Protein AF-A0A6J4XYK6-F1 (afdb_monomer)

Structure (mmCIF, N/CA/C/O backbone):
data_AF-A0A6J4XYK6-F1
#
_entry.id   AF-A0A6J4XYK6-F1
#
loop_
_atom_site.group_PDB
_atom_site.id
_atom_site.type_symbol
_atom_site.label_atom_id
_atom_site.label_alt_id
_atom_site.label_comp_id
_atom_site.label_asym_id
_atom_site.label_entity_id
_atom_site.label_seq_id
_atom_site.pdbx_PDB_ins_code
_atom_site.Cartn_x
_atom_site.Cartn_y
_atom_site.Cartn_z
_atom_site.occupancy
_atom_site.B_iso_or_equiv
_atom_site.auth_seq_id
_atom_site.auth_comp_id
_atom_site.auth_asym_id
_atom_site.auth_atom_id
_atom_site.pdbx_PDB_model_num
ATOM 1 N N . MET A 1 1 ? -32.251 5.238 8.902 1.00 31.91 1 MET A N 1
ATOM 2 C CA . MET A 1 1 ? -31.585 6.274 9.724 1.00 31.91 1 MET A CA 1
ATOM 3 C C . MET A 1 1 ? -30.096 6.240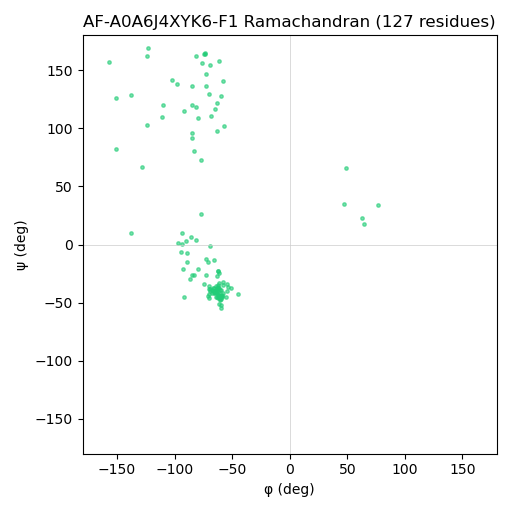 9.421 1.00 31.91 1 MET A C 1
ATOM 5 O O . MET A 1 1 ? -29.372 5.448 10.009 1.00 31.91 1 MET A O 1
ATOM 9 N N . CYS A 1 2 ? -29.653 7.035 8.449 1.00 35.03 2 CYS A N 1
ATOM 10 C CA . CYS A 1 2 ? -28.234 7.168 8.121 1.00 35.03 2 CYS A CA 1
ATOM 11 C C . CYS A 1 2 ? -27.628 8.214 9.061 1.00 35.03 2 CYS A C 1
ATOM 13 O O . CYS A 1 2 ? -28.113 9.342 9.120 1.00 35.03 2 CYS A O 1
ATOM 15 N N . ARG A 1 3 ? -26.624 7.823 9.853 1.00 36.19 3 ARG A N 1
ATOM 16 C CA . ARG A 1 3 ? -25.910 8.749 10.741 1.00 36.19 3 ARG A CA 1
ATOM 17 C C . ARG A 1 3 ? -25.002 9.655 9.902 1.00 36.19 3 ARG A C 1
ATOM 19 O O . ARG A 1 3 ? -24.306 9.131 9.035 1.00 36.19 3 ARG A O 1
ATOM 26 N N . PRO A 1 4 ? -24.944 10.968 10.171 1.00 37.19 4 PRO A N 1
ATOM 27 C CA . PRO A 1 4 ? -23.971 11.835 9.525 1.00 37.19 4 PRO A CA 1
ATOM 28 C C . PRO A 1 4 ? -22.574 11.490 10.056 1.00 37.19 4 PRO A C 1
ATOM 30 O O . PRO A 1 4 ? -22.361 11.380 11.266 1.00 37.19 4 PRO A O 1
ATOM 33 N N . HIS A 1 5 ? -21.620 11.263 9.155 1.00 37.44 5 HIS A N 1
ATOM 34 C CA . HIS A 1 5 ? -20.215 11.136 9.523 1.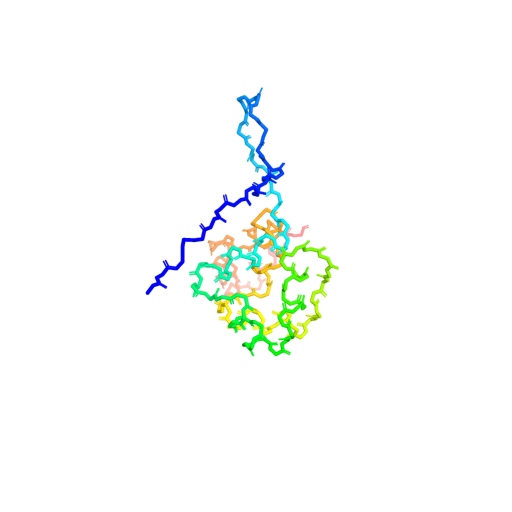00 37.44 5 HIS A CA 1
ATOM 35 C C . HIS A 1 5 ? -19.633 12.532 9.721 1.00 37.44 5 HIS A C 1
ATOM 37 O O . HIS A 1 5 ? -19.470 13.302 8.779 1.00 37.44 5 HIS A O 1
ATOM 43 N N . ASN A 1 6 ? -19.376 12.846 10.989 1.00 35.22 6 ASN A N 1
ATOM 44 C CA . ASN A 1 6 ? -18.716 14.063 11.423 1.00 35.22 6 ASN A CA 1
ATOM 45 C C . ASN A 1 6 ? -17.251 14.001 10.969 1.00 35.22 6 ASN A C 1
ATOM 47 O O . ASN A 1 6 ? -16.480 13.166 11.445 1.00 35.22 6 ASN A O 1
ATOM 51 N N . ASN A 1 7 ? -16.903 14.854 10.011 1.00 42.31 7 ASN A N 1
ATOM 52 C CA . ASN A 1 7 ? -15.565 14.992 9.457 1.00 42.31 7 ASN A CA 1
ATOM 53 C C . ASN A 1 7 ? -14.754 15.913 10.381 1.00 42.31 7 ASN A C 1
ATOM 55 O O . ASN A 1 7 ? -14.689 17.119 10.165 1.00 42.31 7 ASN A O 1
ATOM 59 N N . ALA A 1 8 ? -14.240 15.354 11.478 1.00 37.34 8 ALA A N 1
ATOM 60 C CA . ALA A 1 8 ? -13.424 16.083 12.441 1.00 37.34 8 ALA A CA 1
ATOM 61 C C . ALA A 1 8 ? -11.934 15.959 12.084 1.00 37.34 8 ALA A C 1
ATOM 63 O O . ALA A 1 8 ? -11.361 14.872 12.144 1.00 37.34 8 ALA A O 1
ATOM 64 N N . ASP A 1 9 ? -11.346 17.103 11.738 1.00 36.72 9 ASP A N 1
ATOM 65 C CA . ASP A 1 9 ? -9.956 17.489 11.995 1.00 36.72 9 ASP A CA 1
ATOM 66 C C . ASP A 1 9 ? -8.858 16.479 11.640 1.00 36.72 9 ASP A C 1
ATOM 68 O O . ASP A 1 9 ? -8.070 16.044 12.483 1.00 36.72 9 ASP A O 1
ATOM 72 N N . PHE A 1 10 ? -8.705 16.204 10.346 1.00 42.69 10 PHE A N 1
ATOM 73 C CA . PHE A 1 10 ? -7.413 15.779 9.814 1.00 42.69 10 PHE A CA 1
ATOM 74 C C . PHE A 1 10 ? -6.590 17.029 9.495 1.00 42.69 10 PHE A C 1
ATOM 76 O O . PHE A 1 10 ? -6.680 17.588 8.403 1.00 42.69 10 PHE A O 1
ATOM 83 N N . LYS A 1 11 ? -5.789 17.496 10.462 1.00 41.28 11 LYS A N 1
ATOM 84 C CA . LYS A 1 11 ? -4.704 18.444 10.176 1.00 41.28 11 LYS A CA 1
ATOM 85 C C . LYS A 1 11 ? -3.714 17.748 9.246 1.00 41.28 11 LYS A C 1
ATOM 87 O O . LYS A 1 11 ? -2.892 16.955 9.693 1.00 41.28 11 LYS A O 1
ATOM 92 N N . ASN A 1 12 ? -3.860 18.019 7.956 1.00 44.06 12 ASN A N 1
ATOM 93 C CA . ASN A 1 12 ? -2.981 17.541 6.905 1.00 44.06 12 ASN A CA 1
ATOM 94 C C . ASN A 1 12 ? -1.585 18.172 7.110 1.00 44.06 12 ASN A C 1
ATOM 96 O O . ASN A 1 12 ? -1.483 19.401 7.057 1.00 44.06 12 ASN A O 1
ATOM 100 N N . PRO A 1 13 ? -0.521 17.394 7.376 1.00 45.84 13 PRO A N 1
ATOM 101 C CA . PRO A 1 13 ? 0.809 17.936 7.666 1.00 45.84 13 PRO A CA 1
ATOM 102 C C . PRO A 1 13 ? 1.446 18.669 6.470 1.00 45.84 13 PRO A C 1
ATOM 104 O O . PRO A 1 13 ? 2.397 19.419 6.666 1.00 45.84 13 PRO A O 1
ATOM 107 N N . CYS A 1 14 ? 0.898 18.512 5.258 1.00 45.16 14 CYS A N 1
ATOM 108 C CA . CYS A 1 14 ? 1.372 19.180 4.041 1.00 45.16 14 CYS A CA 1
ATOM 109 C C . CYS A 1 14 ? 0.644 20.509 3.713 1.00 45.16 14 CYS A C 1
ATOM 111 O O . CYS A 1 14 ? 0.828 21.025 2.613 1.00 45.16 14 CYS A O 1
ATOM 113 N N . TYR A 1 15 ? -0.197 21.077 4.593 1.00 40.09 15 TYR A N 1
ATOM 114 C CA . TYR A 1 15 ? -0.916 22.331 4.297 1.00 40.09 15 TYR A CA 1
ATOM 115 C C . TYR A 1 15 ? -0.652 23.409 5.353 1.00 40.09 15 TYR A C 1
ATOM 117 O O . TYR A 1 15 ? -1.229 23.389 6.440 1.00 40.09 15 TYR A O 1
ATOM 125 N N . ASN A 1 16 ? 0.211 24.373 5.021 1.00 48.19 16 ASN A N 1
ATOM 126 C CA . ASN A 1 16 ? 0.449 25.561 5.837 1.00 48.19 16 ASN A CA 1
ATOM 127 C C . ASN A 1 16 ? -0.121 26.794 5.115 1.00 48.19 16 ASN A C 1
ATOM 129 O O . ASN A 1 16 ? 0.278 27.106 3.995 1.00 48.19 16 ASN A O 1
ATOM 133 N N . ALA A 1 17 ? -1.074 27.483 5.746 1.00 44.41 17 ALA A N 1
ATOM 134 C CA . ALA A 1 17 ? -1.933 28.506 5.137 1.00 44.41 17 ALA A CA 1
ATOM 135 C C . ALA A 1 17 ? -1.261 29.882 4.909 1.00 44.41 17 ALA A C 1
ATOM 137 O O . ALA A 1 17 ? -1.952 30.898 4.880 1.00 44.41 17 ALA A O 1
ATOM 138 N N . SER A 1 18 ? 0.066 29.936 4.747 1.00 42.28 18 SER A N 1
ATOM 139 C CA . SER A 1 18 ? 0.805 31.206 4.838 1.00 42.28 18 SER A CA 1
ATOM 140 C C . SER A 1 18 ? 1.904 31.430 3.798 1.00 42.28 18 SER A C 1
ATOM 142 O O . SER A 1 18 ? 2.647 32.390 3.958 1.00 42.28 18 SER A O 1
ATOM 144 N N . ASN A 1 19 ? 2.050 30.618 2.744 1.00 44.31 19 ASN A N 1
ATOM 145 C CA . ASN A 1 19 ? 3.021 30.943 1.689 1.00 44.31 19 ASN A CA 1
ATOM 146 C C . ASN A 1 19 ? 2.629 30.410 0.305 1.00 44.31 19 ASN A C 1
ATOM 148 O O . ASN A 1 19 ? 2.390 29.221 0.121 1.00 44.31 19 ASN A O 1
ATOM 152 N N . GLN A 1 20 ? 2.598 31.315 -0.675 1.00 48.06 20 GLN A N 1
ATOM 153 C CA . GLN A 1 20 ? 2.341 31.044 -2.090 1.00 48.06 20 GLN A CA 1
ATOM 154 C C . GLN A 1 20 ? 3.592 30.452 -2.766 1.00 48.06 20 GLN A C 1
ATOM 156 O O . GLN A 1 20 ? 4.270 31.129 -3.537 1.00 48.06 20 GLN A O 1
ATOM 161 N N . HIS A 1 21 ? 3.922 29.196 -2.470 1.00 44.50 21 HIS A N 1
ATOM 162 C CA . HIS A 1 21 ? 4.847 28.387 -3.272 1.00 44.50 21 HIS A CA 1
ATOM 163 C C . HIS A 1 21 ? 4.285 26.968 -3.402 1.00 44.50 21 HIS A C 1
ATOM 165 O O . HIS A 1 21 ? 3.882 26.362 -2.410 1.00 44.50 21 HIS A O 1
ATOM 171 N N . GLN A 1 22 ? 4.203 26.478 -4.641 1.00 48.50 22 GLN A N 1
ATOM 172 C CA . GLN A 1 22 ? 3.680 25.155 -4.993 1.00 48.50 22 GLN A CA 1
ATOM 173 C C . GLN A 1 22 ? 4.517 24.063 -4.298 1.00 48.50 22 GLN A C 1
ATOM 175 O O . GLN A 1 22 ? 5.743 24.098 -4.417 1.00 48.50 22 GLN A O 1
ATOM 180 N N . PRO A 1 23 ? 3.920 23.107 -3.560 1.00 44.03 23 PRO A N 1
ATOM 181 C CA . PRO A 1 23 ? 4.684 22.033 -2.946 1.00 44.03 23 PRO A CA 1
ATOM 182 C C . PRO A 1 23 ? 4.870 20.913 -3.975 1.00 44.03 23 PRO A C 1
ATOM 184 O O . PRO A 1 23 ? 3.993 20.070 -4.138 1.00 44.03 23 PRO A O 1
ATOM 187 N N . GLU A 1 24 ? 6.002 20.905 -4.675 1.00 50.03 24 GLU A N 1
ATOM 188 C CA . GLU A 1 24 ? 6.324 19.859 -5.661 1.00 50.03 24 GLU A CA 1
ATOM 189 C C . GLU A 1 24 ? 6.890 18.563 -5.044 1.00 50.03 24 GLU A C 1
ATOM 191 O O . GLU A 1 24 ? 7.178 17.624 -5.773 1.00 50.03 24 GLU A O 1
ATOM 196 N N . ASP A 1 25 ? 6.982 18.434 -3.716 1.00 54.31 25 ASP A N 1
ATOM 197 C CA . ASP A 1 25 ? 7.498 17.217 -3.068 1.00 54.31 25 ASP A CA 1
ATOM 198 C C . ASP A 1 25 ? 6.881 16.994 -1.670 1.00 54.31 25 ASP A C 1
ATOM 200 O O . ASP A 1 25 ? 7.491 17.326 -0.654 1.00 54.31 25 ASP A O 1
ATOM 204 N N . CYS A 1 26 ? 5.674 16.415 -1.573 1.00 55.22 26 CYS A N 1
ATOM 205 C CA . CYS A 1 26 ? 5.214 15.807 -0.309 1.00 55.22 26 CYS A CA 1
ATOM 206 C C . CYS A 1 26 ? 5.150 14.283 -0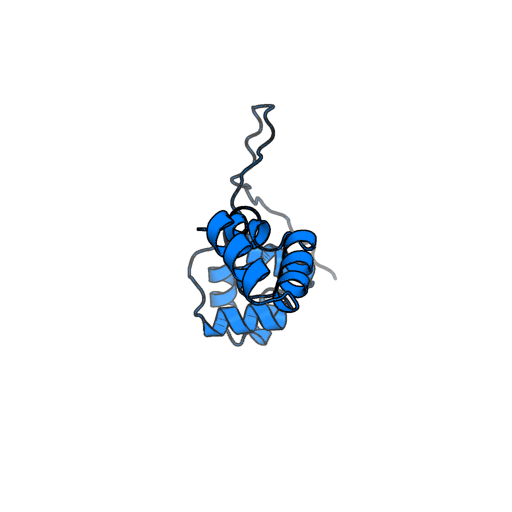.468 1.00 55.22 26 CYS A C 1
ATOM 208 O O . CYS A 1 26 ? 4.288 13.765 -1.180 1.00 55.22 26 CYS A O 1
ATOM 210 N N . ILE A 1 27 ? 6.067 13.576 0.202 1.00 71.88 27 ILE A N 1
ATOM 211 C CA . ILE A 1 27 ? 5.990 12.124 0.405 1.00 71.88 27 ILE A CA 1
ATOM 212 C C . ILE A 1 27 ? 4.735 11.855 1.242 1.00 71.88 27 ILE A C 1
ATOM 214 O O . ILE A 1 27 ? 4.589 12.395 2.340 1.00 71.88 27 ILE A O 1
ATOM 218 N N . MET A 1 28 ? 3.822 11.043 0.718 1.00 83.06 28 MET A N 1
ATOM 219 C CA . MET A 1 28 ? 2.622 10.599 1.409 1.00 83.06 28 MET A CA 1
ATOM 220 C C . MET A 1 28 ? 2.980 9.422 2.325 1.00 83.06 28 MET A C 1
ATOM 222 O O . MET A 1 28 ? 3.350 8.347 1.848 1.00 83.06 28 MET A O 1
ATOM 226 N N . PRO A 1 29 ? 2.805 9.550 3.651 1.00 88.56 29 PRO A N 1
ATOM 227 C CA . PRO A 1 29 ? 3.046 8.441 4.560 1.00 88.56 29 PRO A CA 1
ATOM 228 C C . PRO A 1 29 ? 2.182 7.222 4.204 1.00 88.56 29 PRO A C 1
ATOM 230 O O . PRO A 1 29 ? 0.986 7.354 3.932 1.00 88.56 29 PRO A O 1
ATOM 233 N N . PHE A 1 30 ? 2.753 6.017 4.313 1.00 92.12 30 PHE A N 1
ATOM 234 C CA . PHE A 1 30 ? 2.060 4.742 4.061 1.00 92.12 30 PHE A CA 1
ATOM 235 C C . PHE A 1 30 ? 0.665 4.666 4.706 1.00 92.12 30 PHE A C 1
ATOM 237 O O . PHE A 1 30 ? -0.291 4.200 4.092 1.00 92.12 30 PHE A O 1
ATOM 244 N N . ALA A 1 31 ? 0.540 5.141 5.949 1.00 94.44 31 ALA A N 1
ATOM 245 C CA . ALA A 1 31 ? -0.710 5.123 6.705 1.00 94.44 31 ALA A CA 1
ATOM 246 C C . ALA A 1 31 ? -1.829 5.935 6.026 1.00 94.44 31 ALA A C 1
ATOM 248 O O . ALA A 1 31 ? -2.969 5.473 5.932 1.00 94.44 31 ALA A O 1
ATOM 249 N N . GLU A 1 32 ? -1.492 7.121 5.518 1.00 93.06 32 GLU A N 1
ATOM 250 C CA . GLU A 1 32 ? -2.424 7.996 4.806 1.00 93.06 32 GLU A CA 1
ATOM 251 C C . GLU A 1 32 ? -2.787 7.405 3.446 1.00 93.06 32 GLU A C 1
ATOM 253 O O . GLU A 1 32 ? -3.963 7.352 3.081 1.00 93.06 32 GLU A O 1
ATOM 258 N N . LYS A 1 33 ? -1.789 6.870 2.739 1.00 93.69 33 LYS A N 1
ATOM 259 C CA . LYS A 1 33 ? -1.965 6.211 1.445 1.00 93.69 33 LYS A CA 1
ATOM 260 C C . LYS A 1 33 ? -2.879 4.996 1.526 1.00 93.69 33 LYS A C 1
ATOM 262 O O . LYS A 1 33 ? -3.794 4.859 0.718 1.00 93.69 33 LYS A O 1
ATOM 267 N N . LEU A 1 34 ? -2.688 4.151 2.538 1.00 96.12 34 LEU A N 1
ATOM 268 C CA . LEU A 1 34 ? -3.540 2.996 2.804 1.00 96.12 34 LEU A CA 1
ATOM 269 C C . LEU A 1 34 ? -4.992 3.417 3.061 1.00 96.12 34 LEU A C 1
ATOM 271 O O . LEU A 1 34 ? -5.908 2.850 2.467 1.00 96.12 34 LEU A O 1
ATOM 275 N N . SER A 1 35 ? -5.200 4.436 3.902 1.00 96.62 35 SER A N 1
ATOM 276 C CA . SER A 1 35 ? -6.536 4.974 4.188 1.00 96.62 35 SER A CA 1
ATOM 277 C C . SER A 1 35 ? -7.204 5.526 2.926 1.00 96.62 35 SER A C 1
ATOM 279 O O . SER A 1 35 ? -8.363 5.215 2.643 1.00 96.62 35 SER A O 1
ATOM 281 N N . LYS A 1 36 ? -6.455 6.292 2.123 1.00 95.31 36 LYS A N 1
ATOM 282 C CA . LYS A 1 36 ? -6.921 6.849 0.850 1.00 95.31 36 LYS A CA 1
ATOM 283 C C . LYS A 1 36 ? -7.349 5.749 -0.122 1.00 95.31 36 LYS A C 1
ATOM 285 O O . LYS A 1 36 ? -8.499 5.750 -0.552 1.00 95.31 36 LYS A O 1
ATOM 290 N N . LEU A 1 37 ? -6.471 4.786 -0.403 1.00 95.56 37 LEU A N 1
ATOM 291 C CA . LEU A 1 37 ? -6.755 3.684 -1.324 1.00 95.56 37 LEU A CA 1
ATOM 292 C C . LEU A 1 37 ? -7.938 2.832 -0.847 1.00 95.56 37 LEU A C 1
ATOM 294 O O . LEU A 1 37 ? -8.778 2.437 -1.651 1.00 95.56 37 LEU A O 1
ATOM 298 N N . ARG A 1 38 ? -8.055 2.581 0.465 1.00 97.31 38 ARG A N 1
ATOM 299 C CA . ARG A 1 38 ? -9.215 1.874 1.025 1.00 97.31 38 ARG A CA 1
ATOM 300 C C . ARG A 1 38 ? -10.515 2.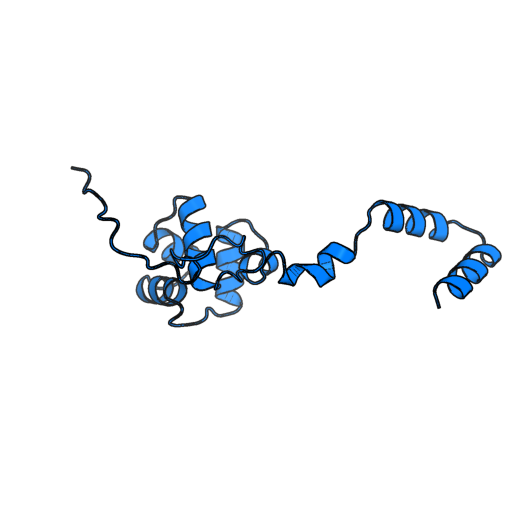636 0.750 1.00 97.31 38 ARG A C 1
ATOM 302 O O . ARG A 1 38 ? -11.496 2.029 0.319 1.00 97.31 38 ARG A O 1
ATOM 309 N N . ASN A 1 39 ? -10.529 3.948 0.991 1.00 97.00 39 ASN A N 1
ATOM 310 C CA . ASN A 1 39 ? -11.708 4.788 0.764 1.00 97.00 39 ASN A CA 1
ATOM 311 C C . ASN A 1 39 ? -12.077 4.875 -0.727 1.00 97.00 39 ASN A C 1
ATOM 313 O O . ASN A 1 39 ? -13.259 4.824 -1.053 1.00 97.00 39 ASN A O 1
ATOM 317 N N . GLU A 1 40 ? -11.095 4.935 -1.631 1.00 95.81 40 GLU A N 1
ATOM 318 C CA . GLU A 1 40 ? -11.317 4.906 -3.088 1.00 95.81 40 GLU A CA 1
ATOM 319 C C . GLU A 1 40 ? -11.988 3.607 -3.559 1.00 95.81 40 GLU A C 1
ATOM 321 O O . GLU A 1 40 ? -12.680 3.594 -4.575 1.00 95.81 40 GLU A O 1
ATOM 326 N N . ARG A 1 41 ? -11.835 2.515 -2.801 1.00 95.44 41 ARG A N 1
ATOM 327 C CA . ARG A 1 41 ? -12.542 1.245 -3.032 1.00 95.44 41 ARG A CA 1
ATOM 328 C C . ARG A 1 41 ? -13.871 1.123 -2.299 1.00 95.44 41 ARG A C 1
ATOM 330 O O . ARG A 1 41 ? -14.496 0.071 -2.375 1.00 95.44 41 ARG A O 1
ATOM 337 N N . GLY A 1 42 ? -14.302 2.164 -1.588 1.00 96.69 42 GLY A N 1
ATOM 338 C CA . GLY A 1 42 ? -15.554 2.155 -0.831 1.00 96.69 42 GLY A CA 1
ATOM 339 C C . GLY A 1 42 ? -15.577 1.146 0.321 1.00 96.69 42 GLY A C 1
ATOM 340 O O . GLY A 1 42 ? -16.652 0.810 0.808 1.00 96.69 42 GLY A O 1
ATOM 341 N N . LEU A 1 43 ? -14.415 0.649 0.757 1.00 97.06 43 LEU A N 1
ATOM 342 C CA . LEU A 1 43 ? -14.313 -0.342 1.827 1.00 97.06 43 LEU A CA 1
ATOM 343 C C . LEU A 1 43 ? -14.305 0.352 3.185 1.00 97.06 43 LEU A C 1
ATOM 345 O O . LEU A 1 43 ? -13.561 1.314 3.384 1.00 97.06 43 LEU A O 1
ATOM 349 N N . THR A 1 44 ? -15.047 -0.157 4.168 1.00 98.12 44 THR A N 1
ATOM 350 C CA . THR A 1 44 ? -14.866 0.285 5.557 1.00 98.12 44 THR A CA 1
ATOM 351 C C . THR A 1 44 ? -13.580 -0.306 6.146 1.00 98.12 44 THR A C 1
ATOM 353 O O . THR A 1 44 ? -13.021 -1.278 5.635 1.00 98.12 44 THR A O 1
ATOM 356 N N . GLN A 1 45 ? -13.094 0.248 7.264 1.00 98.12 45 GLN A N 1
ATOM 357 C CA . GLN A 1 45 ? -11.972 -0.361 7.996 1.00 98.12 45 GLN A CA 1
ATOM 358 C C . GLN A 1 45 ? -12.278 -1.804 8.427 1.00 98.12 45 GLN A C 1
ATOM 360 O O . GLN A 1 45 ? -11.363 -2.619 8.499 1.00 98.12 45 GLN A O 1
ATOM 365 N N . GLN A 1 46 ? -13.545 -2.111 8.724 1.00 98.12 46 GLN A N 1
ATOM 366 C CA . GLN A 1 46 ? -13.974 -3.455 9.104 1.00 98.12 46 GLN A CA 1
ATOM 367 C C . GLN A 1 46 ? -13.904 -4.410 7.912 1.00 98.12 46 GLN A C 1
ATOM 369 O O . GLN A 1 46 ? -13.330 -5.486 8.053 1.00 98.12 46 GLN A O 1
ATOM 374 N N . ASP A 1 47 ? -14.401 -3.991 6.746 1.00 98.06 47 ASP A N 1
ATOM 375 C CA . ASP A 1 47 ? -14.359 -4.808 5.527 1.00 98.06 47 ASP A CA 1
ATOM 376 C C . ASP A 1 47 ? -12.916 -5.119 5.139 1.00 98.06 47 ASP A C 1
ATOM 378 O O . ASP A 1 47 ? -12.554 -6.273 4.926 1.00 98.06 47 ASP A O 1
ATOM 382 N N . MET A 1 48 ? -12.063 -4.091 5.131 1.00 97.88 48 MET A N 1
ATOM 383 C CA . MET A 1 48 ? -10.649 -4.248 4.808 1.00 97.88 48 MET A CA 1
ATOM 384 C C . MET A 1 48 ? -9.946 -5.186 5.793 1.00 97.88 48 MET A C 1
ATOM 386 O O . MET A 1 48 ? -9.200 -6.063 5.367 1.00 97.88 48 MET A O 1
ATOM 390 N N . ALA A 1 49 ? -10.205 -5.037 7.098 1.00 98.19 49 ALA A N 1
ATOM 391 C CA . ALA A 1 49 ? -9.625 -5.898 8.124 1.00 98.19 49 ALA A CA 1
ATOM 392 C C . ALA A 1 49 ? -10.002 -7.373 7.906 1.00 98.19 49 ALA A C 1
ATOM 394 O O . ALA A 1 49 ? -9.131 -8.243 7.944 1.00 98.19 49 ALA A O 1
ATOM 395 N N . SER A 1 50 ? -11.275 -7.643 7.604 1.00 97.94 50 SER A N 1
ATOM 396 C CA . SER A 1 50 ? -11.762 -8.984 7.278 1.00 97.94 50 SER A CA 1
ATOM 397 C C . SER A 1 50 ? -11.128 -9.546 6.002 1.00 97.94 50 SER A C 1
ATOM 399 O O . SER A 1 50 ? -10.727 -10.707 5.998 1.00 97.94 50 SER A O 1
ATOM 401 N N . LEU A 1 51 ? -10.980 -8.736 4.949 1.00 97.44 51 LEU A N 1
ATOM 402 C CA . LEU A 1 51 ? -10.399 -9.159 3.668 1.00 97.44 51 LEU A CA 1
ATOM 403 C C . LEU A 1 51 ? -8.908 -9.508 3.771 1.00 97.44 51 LEU A C 1
ATOM 405 O O . LEU A 1 51 ? -8.459 -10.461 3.137 1.00 97.44 51 LEU A O 1
ATOM 409 N N . ILE A 1 52 ? -8.143 -8.774 4.585 1.00 97.56 52 ILE A N 1
ATOM 410 C CA . ILE A 1 52 ? -6.696 -9.009 4.744 1.00 97.56 52 ILE A CA 1
ATOM 411 C C . ILE A 1 52 ? -6.345 -9.942 5.913 1.00 97.56 52 ILE A C 1
ATOM 413 O O . ILE A 1 52 ? -5.164 -10.216 6.133 1.00 97.56 52 ILE A O 1
ATOM 417 N N . GLY A 1 53 ? -7.349 -10.437 6.647 1.00 96.81 53 GLY A N 1
ATOM 418 C CA . GLY A 1 53 ? -7.183 -11.419 7.720 1.00 96.81 53 GLY A CA 1
ATOM 419 C C . GLY A 1 53 ? -6.633 -10.846 9.029 1.00 96.81 53 GLY A C 1
ATOM 420 O O . GLY A 1 53 ? -5.885 -11.527 9.728 1.00 96.81 53 GLY A O 1
ATOM 421 N N . VAL A 1 54 ? -6.976 -9.600 9.371 1.00 97.69 54 VAL A N 1
ATOM 422 C CA . VAL A 1 54 ? -6.501 -8.926 10.591 1.00 97.69 54 VAL A CA 1
ATOM 423 C C . VAL A 1 54 ? -7.647 -8.422 11.465 1.00 97.69 54 VAL A C 1
ATOM 425 O O . VAL A 1 54 ? -8.778 -8.243 11.024 1.00 97.69 54 VAL A O 1
ATOM 428 N N . GLY A 1 55 ? -7.355 -8.136 12.735 1.00 98.06 55 GLY A N 1
ATOM 429 C CA . GLY A 1 55 ? -8.318 -7.486 13.623 1.00 98.06 55 GLY A CA 1
ATOM 430 C C . GLY A 1 55 ? -8.516 -6.001 13.289 1.00 98.06 55 GLY A C 1
ATOM 431 O O . GLY A 1 55 ? -7.563 -5.294 12.957 1.00 98.06 55 GLY A O 1
ATOM 432 N N . ILE A 1 56 ? -9.733 -5.481 13.488 1.00 98.00 56 ILE A N 1
ATOM 433 C CA . ILE A 1 56 ? -10.078 -4.060 13.270 1.00 98.00 56 ILE A CA 1
ATOM 434 C C . ILE A 1 56 ? -9.162 -3.085 14.024 1.00 98.00 56 ILE A C 1
ATOM 436 O O . ILE A 1 56 ? -8.804 -2.022 13.514 1.00 98.00 56 ILE A O 1
ATOM 440 N N . ALA A 1 57 ? -8.731 -3.449 15.235 1.00 97.88 57 ALA A N 1
ATOM 441 C CA . ALA A 1 57 ? -7.789 -2.650 16.012 1.00 97.88 57 ALA A CA 1
ATOM 442 C C . ALA A 1 57 ? -6.429 -2.528 15.307 1.00 97.88 57 ALA A C 1
ATOM 444 O O . ALA A 1 57 ? -5.819 -1.462 15.333 1.00 97.88 57 ALA A O 1
ATOM 445 N N . GLN A 1 58 ? -5.974 -3.592 14.642 1.00 97.62 58 GLN A N 1
ATOM 446 C CA . GLN A 1 58 ? -4.722 -3.600 13.894 1.00 97.62 58 GLN A CA 1
ATOM 447 C C . GLN A 1 58 ? -4.840 -2.751 12.622 1.00 97.62 58 GLN A C 1
ATOM 449 O O . GLN A 1 58 ? -3.993 -1.889 12.404 1.00 97.62 58 GLN A O 1
ATOM 454 N N . MET A 1 59 ? -5.945 -2.885 11.875 1.00 98.06 59 MET A N 1
ATOM 455 C CA . MET A 1 59 ? -6.245 -2.034 10.715 1.00 98.06 59 MET A CA 1
ATOM 456 C C . MET A 1 59 ? -6.226 -0.540 11.080 1.00 98.06 59 MET A C 1
ATOM 458 O O . MET A 1 59 ? -5.574 0.266 10.420 1.00 98.06 59 MET A O 1
ATOM 462 N N . ARG A 1 60 ? -6.851 -0.167 12.205 1.00 97.75 60 ARG A N 1
ATOM 463 C CA . ARG A 1 60 ? -6.814 1.210 12.730 1.00 97.75 60 ARG A CA 1
ATOM 464 C C . ARG A 1 60 ? -5.410 1.675 13.100 1.00 97.75 60 ARG A C 1
ATOM 466 O O . ARG A 1 60 ? -5.107 2.854 12.950 1.00 97.75 60 ARG A O 1
ATOM 473 N N . ARG A 1 61 ? -4.561 0.790 13.631 1.00 97.50 61 ARG A N 1
ATOM 474 C CA . ARG A 1 61 ? -3.166 1.134 13.948 1.00 97.50 61 ARG A CA 1
ATOM 475 C C . ARG A 1 61 ? -2.341 1.334 12.681 1.00 97.50 61 ARG A C 1
ATOM 477 O O . ARG A 1 61 ? -1.517 2.245 12.684 1.00 97.50 61 ARG A O 1
ATOM 484 N N . TYR A 1 62 ? -2.596 0.562 11.622 1.00 97.69 62 TYR A N 1
ATOM 485 C CA . TYR A 1 62 ? -1.972 0.763 10.312 1.00 97.69 62 TYR A CA 1
ATOM 486 C C . TYR A 1 62 ? -2.320 2.137 9.731 1.00 97.69 62 TYR A C 1
ATOM 488 O O . TYR A 1 62 ? -1.414 2.908 9.436 1.00 97.69 62 TYR A O 1
ATOM 496 N N . GLU A 1 63 ? -3.601 2.511 9.684 1.00 96.56 63 GLU A N 1
ATOM 497 C CA . GLU A 1 63 ? -4.023 3.817 9.135 1.00 96.56 63 GLU A CA 1
ATOM 498 C C . GLU A 1 63 ? -3.649 5.021 10.008 1.00 96.56 63 GLU A C 1
ATOM 500 O O . GLU A 1 63 ? -3.679 6.156 9.548 1.00 96.56 63 GLU A O 1
ATOM 505 N N . LYS A 1 64 ? -3.279 4.791 11.273 1.00 95.25 64 LYS A N 1
ATOM 506 C CA . LYS A 1 64 ? -2.753 5.827 12.177 1.00 95.25 64 LYS A CA 1
ATOM 507 C C . LYS A 1 64 ? -1.222 5.858 12.239 1.00 95.25 64 LYS A C 1
ATOM 509 O O . LYS A 1 64 ? -0.678 6.593 13.062 1.00 95.25 64 LYS A O 1
ATOM 514 N N . GLY A 1 65 ? -0.530 5.006 11.478 1.00 94.38 65 GLY A N 1
ATOM 515 C CA . GLY A 1 65 ? 0.932 4.889 11.521 1.00 94.38 65 GLY A CA 1
ATOM 516 C C . GLY A 1 65 ? 1.484 4.427 12.876 1.00 94.38 65 GLY A C 1
ATOM 517 O O . GLY A 1 65 ? 2.630 4.699 13.210 1.00 94.38 65 GLY A O 1
ATOM 518 N N . LYS A 1 66 ? 0.670 3.754 13.702 1.00 95.44 66 LYS A N 1
ATOM 519 C CA . LYS A 1 66 ? 1.066 3.257 15.036 1.00 95.44 66 LYS A CA 1
ATOM 520 C C . LYS A 1 66 ? 1.657 1.848 15.006 1.00 95.44 66 LYS A C 1
ATOM 522 O O . LYS A 1 66 ? 2.108 1.358 16.042 1.00 95.44 66 LYS A O 1
ATOM 527 N N . SER A 1 67 ? 1.607 1.181 13.859 1.00 94.75 67 SER A N 1
ATOM 528 C CA . SER A 1 67 ? 2.303 -0.075 13.587 1.00 94.75 67 SER A CA 1
ATOM 529 C C . SER A 1 67 ? 2.507 -0.265 12.097 1.00 94.75 67 SER A C 1
ATOM 531 O O . SER A 1 67 ? 1.715 0.243 11.305 1.00 94.75 67 SER A O 1
ATOM 533 N N . SER A 1 68 ? 3.497 -1.078 11.745 1.00 93.50 68 SER A N 1
ATOM 534 C CA . SER A 1 68 ? 3.737 -1.508 10.371 1.00 93.50 68 SER A CA 1
ATOM 535 C C . SER A 1 68 ? 3.126 -2.894 10.122 1.00 93.50 68 SER A C 1
ATOM 537 O O . SER A 1 68 ? 3.202 -3.757 11.005 1.00 93.50 68 SER A O 1
ATOM 539 N N . PRO A 1 69 ? 2.488 -3.124 8.965 1.00 95.38 69 PRO A N 1
ATOM 540 C CA . PRO A 1 69 ? 2.038 -4.451 8.568 1.00 95.38 69 PRO A CA 1
ATOM 541 C C . PRO A 1 69 ? 3.218 -5.372 8.242 1.00 95.38 69 PRO A C 1
ATOM 543 O O . PRO A 1 69 ? 4.303 -4.918 7.884 1.00 95.38 69 PRO A O 1
ATOM 546 N N . THR A 1 70 ? 3.005 -6.681 8.375 1.00 96.81 70 THR A N 1
ATOM 547 C CA . THR A 1 70 ? 3.979 -7.681 7.919 1.00 96.81 70 THR A CA 1
ATOM 548 C C . THR A 1 70 ? 3.963 -7.771 6.393 1.00 96.81 70 THR A C 1
ATOM 550 O O . THR A 1 70 ? 3.000 -7.346 5.752 1.00 96.81 70 THR A O 1
ATOM 553 N N . LEU A 1 71 ? 4.992 -8.382 5.800 1.00 95.94 71 LEU A N 1
ATOM 554 C CA . LEU A 1 71 ? 5.036 -8.616 4.353 1.00 95.94 71 LEU A CA 1
ATOM 555 C C . LEU A 1 71 ? 3.797 -9.372 3.846 1.00 95.94 71 LEU A C 1
ATOM 557 O O . LEU A 1 71 ? 3.257 -9.041 2.794 1.00 95.94 71 LEU A O 1
ATOM 561 N N . GLU A 1 72 ? 3.323 -10.360 4.604 1.00 96.75 72 GLU A N 1
ATOM 562 C CA . GLU A 1 72 ? 2.134 -11.129 4.231 1.00 96.75 72 GLU A CA 1
ATOM 563 C C . GLU A 1 72 ? 0.869 -10.261 4.227 1.00 96.75 72 GLU A C 1
ATOM 565 O O . GLU A 1 72 ? 0.079 -10.302 3.285 1.00 96.75 72 GLU A O 1
ATOM 570 N N . VAL A 1 73 ? 0.720 -9.385 5.225 1.00 97.38 73 VAL A N 1
ATOM 571 C CA . VAL A 1 73 ? -0.391 -8.427 5.268 1.00 97.38 73 VAL A CA 1
ATOM 572 C C . VAL A 1 73 ? -0.294 -7.427 4.112 1.00 97.38 73 VAL A C 1
ATOM 574 O O . VAL A 1 73 ? -1.306 -7.139 3.483 1.00 97.38 73 VAL A O 1
ATOM 577 N N . ILE A 1 74 ? 0.904 -6.946 3.768 1.00 97.31 74 ILE A N 1
ATOM 578 C CA . ILE A 1 74 ? 1.125 -6.064 2.608 1.00 97.31 74 ILE A CA 1
ATOM 579 C C . ILE A 1 74 ? 0.675 -6.743 1.308 1.00 97.31 74 ILE A C 1
ATOM 581 O O . ILE A 1 74 ? -0.040 -6.126 0.519 1.00 97.31 74 ILE A O 1
ATOM 585 N N . LYS A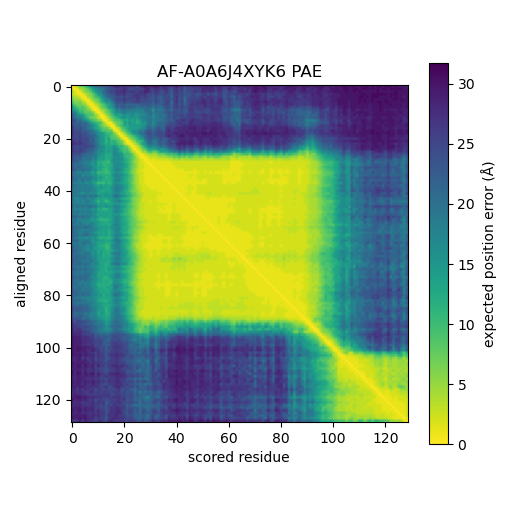 1 75 ? 1.030 -8.017 1.094 1.00 97.12 75 LYS A N 1
ATOM 586 C CA . LYS A 1 75 ? 0.569 -8.787 -0.074 1.00 97.12 75 LYS A CA 1
ATOM 587 C C . LYS A 1 75 ? -0.955 -8.883 -0.120 1.00 97.12 75 LYS A C 1
ATOM 589 O O . LYS A 1 75 ? -1.548 -8.685 -1.179 1.00 97.12 75 LYS A O 1
ATOM 594 N N . ASN A 1 76 ? -1.594 -9.148 1.018 1.00 97.56 76 ASN A N 1
ATOM 595 C CA . ASN A 1 76 ? -3.052 -9.241 1.098 1.00 97.56 76 ASN A CA 1
ATOM 596 C C . ASN A 1 76 ? -3.733 -7.893 0.847 1.00 97.56 76 ASN A C 1
ATOM 598 O O . ASN A 1 76 ? -4.735 -7.846 0.133 1.00 97.56 76 ASN A O 1
ATOM 602 N N . ILE A 1 77 ? -3.171 -6.797 1.365 1.00 97.75 77 ILE A N 1
ATOM 603 C CA . ILE A 1 77 ? -3.632 -5.435 1.078 1.00 97.75 77 ILE A CA 1
ATOM 604 C C . ILE A 1 77 ? -3.538 -5.163 -0.425 1.00 97.75 77 ILE A C 1
ATOM 606 O O . ILE A 1 77 ? -4.538 -4.788 -1.029 1.00 97.75 77 ILE A O 1
ATOM 610 N N . ALA A 1 78 ? -2.374 -5.395 -1.036 1.00 97.19 78 ALA A N 1
ATOM 611 C CA . ALA A 1 78 ? -2.145 -5.153 -2.458 1.00 97.19 78 ALA A CA 1
ATOM 612 C C . ALA A 1 78 ? -3.116 -5.958 -3.339 1.00 97.19 78 ALA A C 1
ATOM 614 O O . ALA A 1 78 ? -3.748 -5.399 -4.231 1.00 97.19 78 ALA A O 1
ATOM 615 N N . ARG A 1 79 ? -3.329 -7.245 -3.025 1.00 96.44 79 ARG A N 1
ATOM 616 C CA . ARG A 1 79 ? -4.312 -8.100 -3.713 1.00 96.44 79 ARG A CA 1
ATOM 617 C C . ARG A 1 79 ? -5.746 -7.606 -3.550 1.00 96.44 79 ARG A C 1
ATOM 619 O O . ARG A 1 79 ? -6.473 -7.536 -4.535 1.00 96.44 79 ARG A O 1
ATOM 626 N N . THR A 1 80 ? -6.149 -7.251 -2.331 1.00 96.75 80 THR A N 1
ATOM 627 C CA . THR A 1 80 ? -7.504 -6.751 -2.029 1.00 96.75 80 THR A CA 1
ATOM 628 C C . THR A 1 80 ? -7.775 -5.433 -2.747 1.00 96.75 80 THR A C 1
ATOM 630 O O . THR A 1 80 ? -8.851 -5.210 -3.295 1.00 96.75 80 THR A O 1
ATOM 633 N N . LEU A 1 81 ? -6.763 -4.570 -2.787 1.00 95.06 81 LEU A N 1
ATOM 634 C CA . LEU A 1 81 ? -6.789 -3.312 -3.509 1.00 95.06 81 LEU A CA 1
ATOM 635 C C . LEU A 1 81 ? -6.394 -3.481 -4.982 1.00 95.06 81 LEU A C 1
ATOM 637 O O . LEU A 1 81 ? -6.303 -2.479 -5.667 1.00 95.06 81 LEU A O 1
ATOM 641 N N . GLY A 1 82 ? -6.190 -4.676 -5.537 1.00 94.25 82 GLY A N 1
ATOM 642 C CA . GLY A 1 82 ? -5.852 -4.851 -6.959 1.00 94.25 82 GLY A CA 1
ATOM 643 C C . GLY A 1 82 ? -4.737 -3.929 -7.488 1.00 94.25 82 GLY A C 1
ATOM 644 O O . GLY A 1 82 ? -4.831 -3.466 -8.621 1.00 94.25 82 GLY A O 1
ATOM 645 N N . ILE A 1 83 ? -3.736 -3.614 -6.662 1.00 93.81 83 ILE A N 1
ATOM 646 C CA . ILE A 1 83 ? -2.559 -2.798 -7.010 1.00 93.81 83 ILE A CA 1
ATOM 647 C C . ILE A 1 83 ? -1.280 -3.593 -6.734 1.00 93.81 83 ILE A C 1
ATOM 649 O O . ILE A 1 83 ? -1.318 -4.642 -6.086 1.00 93.81 83 ILE A O 1
ATOM 653 N N . SER A 1 84 ? -0.130 -3.103 -7.200 1.00 93.44 84 SER A N 1
ATOM 654 C CA . SER A 1 84 ? 1.157 -3.694 -6.824 1.00 93.44 84 SER A CA 1
ATOM 655 C C . SER A 1 84 ? 1.565 -3.302 -5.398 1.00 93.44 84 SER A C 1
ATOM 657 O O . SER A 1 84 ? 1.153 -2.269 -4.866 1.00 93.44 84 SER A O 1
ATOM 659 N N . ALA A 1 85 ? 2.409 -4.126 -4.770 1.00 91.31 85 ALA A N 1
ATOM 660 C CA . ALA A 1 85 ? 3.002 -3.783 -3.478 1.00 91.31 85 ALA A CA 1
ATOM 661 C C . ALA A 1 85 ? 3.884 -2.526 -3.584 1.00 91.31 85 ALA A C 1
ATOM 663 O O . ALA A 1 85 ? 3.874 -1.701 -2.677 1.00 91.31 85 ALA A O 1
ATOM 664 N N . ASP A 1 86 ? 4.578 -2.339 -4.709 1.00 89.38 86 ASP A N 1
ATOM 665 C CA . ASP A 1 86 ? 5.350 -1.130 -4.993 1.00 89.38 86 ASP A CA 1
ATOM 666 C C . ASP A 1 86 ? 4.484 0.125 -4.996 1.00 89.38 86 ASP A C 1
ATOM 668 O O . ASP A 1 86 ? 4.857 1.129 -4.402 1.00 89.38 86 ASP A O 1
ATOM 672 N N . GLU A 1 87 ? 3.311 0.074 -5.631 1.00 89.25 87 GLU A N 1
ATOM 673 C CA . GLU A 1 87 ? 2.383 1.202 -5.634 1.00 89.25 87 GLU A CA 1
ATOM 674 C C . GLU A 1 87 ? 1.874 1.509 -4.228 1.00 89.25 87 GLU A C 1
ATOM 676 O O . GLU A 1 87 ? 1.704 2.675 -3.887 1.00 89.25 87 GLU A O 1
ATOM 681 N N . LEU A 1 88 ? 1.673 0.486 -3.399 1.00 90.88 88 LEU A N 1
ATOM 682 C CA . LEU A 1 88 ? 1.256 0.649 -2.012 1.00 90.88 88 LEU A CA 1
ATOM 683 C C . LEU A 1 88 ? 2.361 1.257 -1.126 1.00 90.88 88 LEU A C 1
ATOM 685 O O . LEU A 1 88 ? 2.048 2.053 -0.242 1.00 90.88 88 LEU A O 1
ATOM 689 N N . ILE A 1 89 ? 3.626 0.884 -1.340 1.00 89.12 89 ILE A N 1
ATOM 690 C CA . ILE A 1 89 ? 4.754 1.243 -0.462 1.00 89.12 89 ILE A CA 1
ATOM 691 C C . ILE A 1 89 ? 5.439 2.539 -0.901 1.00 89.12 89 ILE A C 1
ATOM 693 O O . ILE A 1 89 ? 5.700 3.384 -0.052 1.00 89.12 89 ILE A O 1
ATOM 697 N N . PHE A 1 90 ? 5.706 2.705 -2.197 1.00 83.88 90 PHE A N 1
ATOM 698 C CA . PHE A 1 90 ? 6.534 3.790 -2.728 1.00 83.88 90 PHE A CA 1
ATOM 699 C C . PHE A 1 90 ? 5.698 4.896 -3.351 1.00 83.88 90 PHE A C 1
ATOM 701 O O . PHE A 1 90 ? 4.719 4.639 -4.064 1.00 83.88 90 PHE A O 1
ATOM 708 N N . ASP A 1 91 ? 6.108 6.143 -3.155 1.00 75.56 91 ASP A N 1
ATOM 709 C CA . ASP A 1 91 ? 5.501 7.270 -3.857 1.00 75.56 91 ASP A CA 1
ATOM 710 C C . ASP A 1 91 ? 6.036 7.460 -5.269 1.00 75.56 91 ASP A C 1
ATOM 712 O O . ASP A 1 91 ? 7.083 6.943 -5.653 1.00 75.56 91 ASP A O 1
ATOM 716 N N . LYS A 1 92 ? 5.291 8.215 -6.086 1.00 65.44 92 LYS A N 1
ATOM 717 C CA . LYS A 1 92 ? 5.646 8.457 -7.493 1.00 65.44 92 LYS A CA 1
ATOM 718 C C . LYS A 1 92 ? 7.063 9.028 -7.643 1.00 65.44 92 LYS A C 1
ATOM 72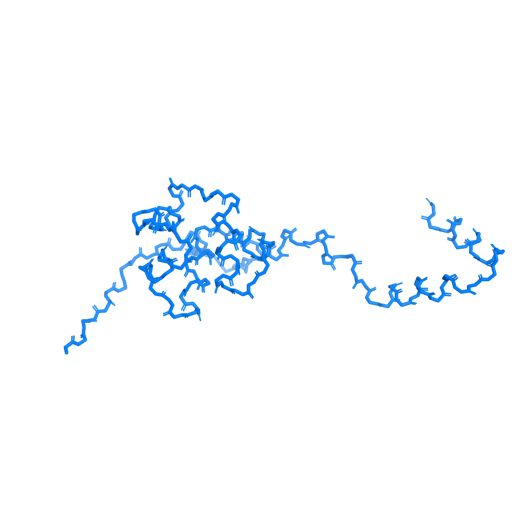0 O O . LYS A 1 92 ? 7.750 8.650 -8.588 1.00 65.44 92 LYS A O 1
ATOM 725 N N . ASN A 1 93 ? 7.505 9.843 -6.683 1.00 62.62 93 ASN A N 1
ATOM 726 C CA . ASN A 1 93 ? 8.841 10.444 -6.668 1.00 62.62 93 ASN A CA 1
ATOM 727 C C . ASN A 1 93 ? 9.926 9.459 -6.171 1.00 62.62 93 ASN A C 1
ATOM 729 O O . ASN A 1 93 ? 11.089 9.588 -6.536 1.00 62.62 93 ASN A O 1
ATOM 733 N N . GLU A 1 94 ? 9.567 8.406 -5.431 1.00 60.19 94 GLU A N 1
ATOM 734 C CA . GLU A 1 94 ? 10.485 7.307 -5.075 1.00 60.19 94 GLU A CA 1
ATOM 735 C C . GLU A 1 94 ? 10.594 6.266 -6.200 1.00 60.19 94 GLU A C 1
ATOM 737 O O . GLU A 1 94 ? 11.633 5.634 -6.390 1.00 60.19 94 GLU A O 1
ATOM 742 N N . ARG A 1 95 ? 9.556 6.147 -7.039 1.00 59.09 95 ARG A N 1
ATOM 743 C CA . ARG A 1 95 ? 9.570 5.315 -8.254 1.00 59.09 95 ARG A CA 1
ATOM 744 C C . ARG A 1 95 ? 10.488 5.858 -9.358 1.00 59.09 95 ARG A C 1
ATOM 746 O O . ARG A 1 95 ? 10.608 5.215 -10.400 1.00 59.09 95 ARG A O 1
ATOM 753 N N . VAL A 1 96 ? 11.148 7.003 -9.158 1.00 54.41 96 VAL A N 1
ATOM 754 C CA . VAL A 1 96 ? 11.961 7.708 -10.171 1.00 54.41 96 VAL A CA 1
ATOM 755 C C . VAL A 1 96 ? 13.160 6.880 -10.648 1.00 54.41 96 VAL A C 1
ATOM 757 O O . VAL A 1 96 ? 13.591 7.051 -11.788 1.00 54.41 96 VAL A O 1
ATOM 760 N N . ALA A 1 97 ? 13.636 5.908 -9.863 1.00 53.06 97 ALA A N 1
ATOM 761 C CA . ALA A 1 97 ? 14.624 4.942 -10.347 1.00 53.06 97 ALA A CA 1
ATOM 762 C C . ALA A 1 97 ? 14.050 4.007 -11.431 1.00 53.06 97 ALA A C 1
ATOM 764 O O . ALA A 1 97 ? 14.724 3.749 -12.418 1.00 53.06 97 ALA A O 1
ATOM 765 N N . ALA A 1 98 ? 12.794 3.561 -11.309 1.00 50.53 98 ALA A N 1
ATOM 766 C CA . ALA A 1 98 ? 12.135 2.681 -12.283 1.00 50.53 98 ALA A CA 1
ATOM 767 C C . ALA A 1 98 ? 11.461 3.443 -13.441 1.00 50.53 98 ALA A C 1
ATOM 769 O O . ALA A 1 98 ? 11.372 2.935 -14.555 1.00 50.53 98 ALA A O 1
ATOM 770 N N . ALA A 1 99 ? 11.000 4.675 -13.213 1.00 49.62 99 ALA A N 1
ATOM 771 C CA . ALA A 1 99 ? 10.366 5.495 -14.249 1.00 49.62 99 ALA A CA 1
ATOM 772 C C . ALA A 1 99 ? 11.368 6.031 -15.289 1.00 49.62 99 ALA A C 1
ATOM 774 O O . ALA A 1 99 ? 10.997 6.239 -16.440 1.00 49.62 99 ALA A O 1
ATOM 775 N N . LYS A 1 100 ? 12.647 6.189 -14.917 1.00 52.03 100 LYS A N 1
ATOM 776 C CA . LYS A 1 100 ? 13.740 6.458 -15.868 1.00 52.03 100 LYS A CA 1
ATOM 777 C C . LYS A 1 100 ? 14.121 5.239 -16.728 1.00 52.03 100 LYS A C 1
ATOM 779 O O . LYS A 1 100 ? 14.851 5.412 -17.695 1.00 52.03 100 LYS A O 1
ATOM 784 N N . ILE A 1 101 ? 13.651 4.029 -16.396 1.00 54.66 101 ILE A N 1
ATOM 785 C CA . ILE A 1 101 ? 14.160 2.765 -16.965 1.00 54.66 101 ILE A CA 1
ATOM 786 C C . ILE A 1 101 ? 13.463 2.309 -18.254 1.00 54.66 101 ILE A C 1
ATOM 788 O O . ILE A 1 101 ? 14.027 1.485 -18.959 1.00 54.66 101 ILE A O 1
ATOM 792 N N . LEU A 1 102 ? 12.305 2.836 -18.651 1.00 57.38 102 LEU A N 1
ATOM 793 C CA . LEU A 1 102 ? 11.657 2.379 -19.890 1.00 57.38 102 LEU A CA 1
ATOM 794 C C . LEU A 1 102 ? 11.300 3.564 -20.783 1.00 57.38 102 LEU A C 1
ATOM 796 O O . LEU A 1 102 ? 10.126 3.839 -21.034 1.00 57.38 102 LEU A O 1
ATOM 800 N N . ASP A 1 103 ? 12.323 4.249 -21.302 1.00 72.56 103 ASP A N 1
ATOM 801 C CA . ASP A 1 103 ? 12.149 4.886 -22.604 1.00 72.56 103 ASP A CA 1
ATOM 802 C C . ASP A 1 103 ? 11.764 3.765 -23.582 1.00 72.56 103 ASP A C 1
ATOM 804 O O . ASP A 1 103 ? 12.586 2.936 -23.974 1.00 72.56 103 ASP A O 1
ATOM 808 N N . ARG A 1 104 ? 10.468 3.684 -23.906 1.00 66.56 104 ARG A N 1
ATOM 809 C CA . ARG A 1 104 ? 9.905 2.670 -24.805 1.00 66.56 104 ARG A CA 1
ATOM 810 C C . ARG A 1 104 ? 10.684 2.621 -26.117 1.00 66.56 104 ARG A C 1
ATOM 812 O O . ARG A 1 104 ? 10.911 1.538 -26.643 1.00 66.56 104 ARG A O 1
ATOM 819 N N . LYS A 1 105 ? 11.127 3.780 -26.604 1.00 71.81 105 LYS A N 1
ATOM 820 C CA . LYS A 1 105 ? 11.892 3.881 -27.840 1.00 71.81 105 LYS A CA 1
ATOM 821 C C . LYS A 1 105 ? 13.279 3.270 -27.676 1.00 71.81 105 LYS A C 1
ATOM 823 O O . LYS A 1 105 ? 13.744 2.588 -28.581 1.00 71.81 105 LYS A O 1
ATOM 828 N N . LEU A 1 106 ? 13.910 3.460 -26.519 1.00 78.94 106 LEU A N 1
ATOM 829 C CA . LEU A 1 106 ? 15.196 2.840 -26.211 1.00 78.94 106 LEU A CA 1
ATOM 830 C C . LEU A 1 106 ? 15.074 1.312 -26.127 1.00 78.94 106 LEU A C 1
ATOM 832 O O . LEU A 1 106 ? 15.911 0.601 -26.670 1.00 78.94 106 LEU A O 1
ATOM 836 N N . LEU A 1 107 ? 14.007 0.789 -25.520 1.00 79.81 107 LEU A N 1
ATOM 837 C CA . LEU A 1 107 ? 13.757 -0.659 -25.480 1.00 79.81 107 LEU A CA 1
ATOM 838 C C . LEU A 1 107 ? 13.532 -1.259 -26.866 1.00 79.81 107 LEU A C 1
ATOM 840 O O . LEU A 1 107 ? 14.097 -2.301 -27.184 1.00 79.81 107 LEU A O 1
ATOM 844 N N . GLU A 1 108 ? 12.726 -0.592 -27.692 1.00 78.38 108 GLU A N 1
ATOM 845 C CA . GLU A 1 108 ? 12.503 -0.990 -29.083 1.00 78.38 108 GLU A CA 1
ATOM 846 C C . GLU A 1 108 ? 13.823 -0.987 -29.867 1.00 78.38 108 GLU A C 1
ATOM 848 O O . GLU A 1 108 ? 14.090 -1.901 -30.644 1.00 78.38 108 GLU A O 1
ATOM 853 N N . GLN A 1 109 ? 14.695 -0.006 -29.619 1.00 82.50 109 GLN A N 1
ATOM 854 C CA . GLN A 1 109 ? 16.031 0.038 -30.210 1.00 82.50 109 GLN A CA 1
ATOM 855 C C . GLN A 1 109 ? 16.910 -1.129 -29.745 1.00 82.50 109 GLN A C 1
ATOM 857 O O . GLN A 1 109 ? 17.578 -1.736 -30.577 1.00 82.50 109 GLN A O 1
ATOM 862 N N . PHE A 1 11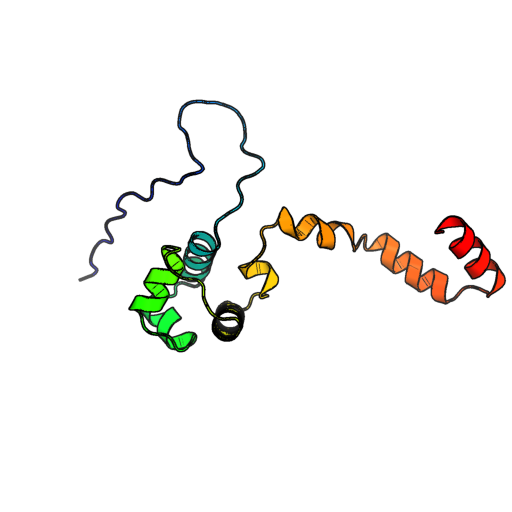0 ? 16.886 -1.496 -28.462 1.00 82.50 110 PHE A N 1
ATOM 863 C CA . PHE A 1 110 ? 17.648 -2.644 -27.956 1.00 82.50 110 PHE A CA 1
ATOM 864 C C . PHE A 1 110 ? 17.214 -3.973 -28.587 1.00 82.50 110 PHE A C 1
ATOM 866 O O . PHE A 1 110 ? 18.067 -4.805 -28.908 1.00 82.50 110 PHE A O 1
ATOM 873 N N . GLU A 1 111 ? 15.916 -4.156 -28.831 1.00 8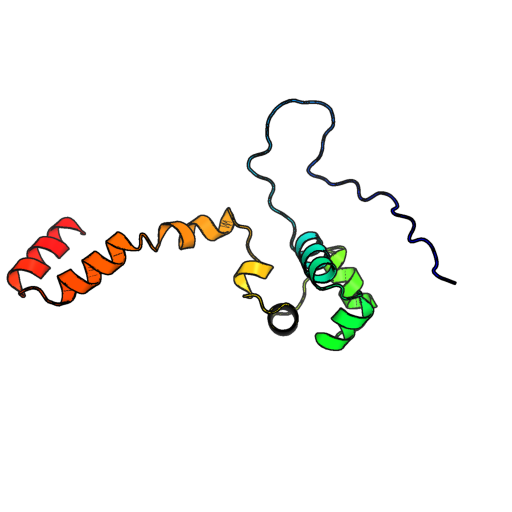0.88 111 GLU A N 1
ATOM 874 C CA . GLU A 1 111 ? 15.403 -5.334 -29.537 1.00 80.88 111 GLU A CA 1
ATOM 875 C C . GLU A 1 111 ? 15.954 -5.411 -30.969 1.00 80.88 111 GLU A C 1
ATOM 877 O O . GLU A 1 111 ? 16.423 -6.465 -31.399 1.00 80.88 111 GLU A O 1
ATOM 882 N N . LEU A 1 112 ? 15.999 -4.285 -31.690 1.00 83.56 112 LEU A N 1
ATOM 883 C CA . LEU A 1 112 ? 16.587 -4.220 -33.034 1.00 83.56 112 LEU A CA 1
ATOM 884 C C . LEU A 1 112 ? 18.093 -4.515 -33.016 1.00 83.56 112 LEU A C 1
ATOM 886 O O . LEU A 1 112 ? 18.593 -5.247 -33.870 1.00 83.56 112 LEU A O 1
ATOM 890 N N . VAL A 1 113 ? 18.814 -4.002 -32.014 1.00 84.94 113 VAL A N 1
ATOM 891 C CA . VAL A 1 113 ? 20.251 -4.261 -31.834 1.00 84.94 113 VAL A CA 1
ATOM 892 C C . VAL A 1 113 ? 20.530 -5.751 -31.622 1.00 84.94 113 VAL A C 1
ATOM 894 O O . VAL A 1 113 ? 21.543 -6.262 -32.106 1.00 84.94 113 VAL A O 1
ATOM 897 N N . SER A 1 114 ? 19.618 -6.489 -30.981 1.00 79.88 114 SER A N 1
ATOM 898 C CA . SER A 1 114 ? 19.746 -7.940 -30.793 1.00 79.88 114 SER A CA 1
ATOM 899 C C . SER A 1 114 ? 19.770 -8.731 -32.112 1.00 79.88 114 SER A C 1
ATOM 901 O O . SER A 1 114 ? 20.344 -9.822 -32.159 1.00 79.88 114 SER A O 1
ATOM 903 N N . GLN A 1 115 ? 19.238 -8.171 -33.202 1.00 85.69 115 GLN A N 1
ATOM 904 C CA . GLN A 1 115 ? 19.185 -8.809 -34.521 1.00 85.69 115 GLN A CA 1
ATOM 905 C C . GLN A 1 115 ? 20.360 -8.421 -35.434 1.00 85.69 115 GLN A C 1
ATOM 907 O O . GLN A 1 115 ? 20.518 -8.997 -36.509 1.00 85.69 115 GLN A O 1
ATOM 912 N N . LEU A 1 116 ? 21.214 -7.484 -35.011 1.00 87.25 116 LEU A N 1
ATOM 913 C CA . LEU A 1 116 ? 22.359 -7.032 -35.801 1.00 87.25 116 LEU A CA 1
ATOM 914 C C . LEU A 1 116 ? 23.504 -8.055 -35.847 1.00 87.25 116 LEU A C 1
ATOM 916 O O . LEU A 1 116 ? 23.585 -8.997 -35.043 1.00 87.25 116 LEU A O 1
ATOM 920 N N . SER A 1 117 ? 24.419 -7.829 -36.794 1.00 90.62 117 SER A N 1
ATOM 921 C CA . SER A 1 117 ? 25.638 -8.616 -36.952 1.00 90.62 117 SER A CA 1
ATOM 922 C C . SER A 1 117 ? 26.532 -8.521 -35.708 1.00 90.62 117 SER A C 1
ATOM 924 O O . SER A 1 117 ? 26.449 -7.574 -34.922 1.00 90.62 117 SER A O 1
ATOM 926 N N . ALA A 1 118 ? 27.411 -9.510 -35.519 1.00 83.44 118 ALA A N 1
ATOM 927 C CA . ALA A 1 118 ? 28.352 -9.509 -34.397 1.00 83.44 118 ALA A CA 1
ATOM 928 C C . ALA A 1 118 ? 29.258 -8.263 -34.397 1.00 83.44 118 ALA A C 1
ATOM 930 O O . ALA A 1 118 ? 29.555 -7.730 -33.334 1.00 83.44 118 ALA A O 1
ATOM 931 N N . HIS A 1 119 ? 29.632 -7.778 -35.584 1.00 86.75 119 HIS A N 1
ATOM 932 C CA . HIS A 1 119 ? 30.443 -6.575 -35.757 1.00 86.75 119 HIS A CA 1
ATOM 933 C C . HIS A 1 119 ? 29.720 -5.310 -35.260 1.00 86.75 119 HIS A C 1
ATOM 935 O O . HIS A 1 119 ? 30.295 -4.518 -34.517 1.00 86.75 119 HIS A O 1
ATOM 941 N N . ASP A 1 120 ? 28.439 -5.143 -35.598 1.00 86.62 120 ASP A N 1
ATOM 942 C CA . ASP A 1 120 ? 27.684 -3.930 -35.246 1.00 86.62 120 ASP A CA 1
ATOM 943 C C . ASP A 1 120 ? 27.302 -3.896 -33.763 1.00 86.62 120 ASP A C 1
ATOM 945 O O . ASP A 1 120 ? 27.308 -2.840 -33.131 1.00 86.62 120 ASP A O 1
ATOM 949 N N . LYS A 1 121 ? 27.025 -5.065 -33.174 1.00 88.00 121 LYS A N 1
ATOM 950 C CA . LYS A 1 121 ? 26.813 -5.189 -31.726 1.00 88.00 121 LYS A CA 1
ATOM 951 C C . LYS A 1 121 ? 28.051 -4.783 -30.934 1.00 88.00 121 LYS A C 1
ATOM 953 O O . LYS A 1 121 ? 27.907 -4.174 -29.879 1.00 88.00 121 LYS A O 1
ATOM 958 N N . GLU A 1 122 ? 29.243 -5.108 -31.426 1.00 87.75 122 GLU A N 1
ATOM 959 C CA . GLU A 1 122 ? 30.496 -4.780 -30.744 1.00 87.75 122 GLU A CA 1
ATOM 960 C C . GLU A 1 122 ? 30.775 -3.270 -30.753 1.00 87.75 122 GLU A C 1
ATOM 962 O O . GLU A 1 122 ? 31.142 -2.692 -29.729 1.00 87.75 122 GLU A O 1
ATOM 967 N N . ALA A 1 123 ? 30.494 -2.603 -31.876 1.00 87.94 123 ALA A N 1
ATOM 968 C CA . ALA A 1 123 ? 30.566 -1.147 -31.967 1.00 87.94 123 ALA A CA 1
AT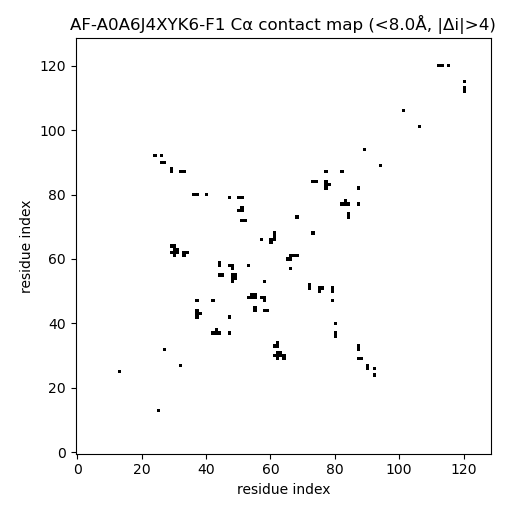OM 969 C C . ALA A 1 123 ? 29.584 -0.459 -31.003 1.00 87.94 123 ALA A C 1
ATOM 971 O O . ALA A 1 123 ? 29.943 0.510 -30.339 1.00 87.94 123 ALA A O 1
ATOM 972 N N . ILE A 1 124 ? 28.359 -0.982 -30.882 1.00 87.75 124 ILE A N 1
ATOM 973 C CA . ILE A 1 124 ? 27.350 -0.443 -29.959 1.00 87.75 124 ILE A CA 1
ATOM 974 C C . ILE A 1 124 ? 27.758 -0.664 -28.501 1.00 87.75 124 ILE A C 1
ATOM 976 O O . ILE A 1 124 ? 27.631 0.259 -27.702 1.00 87.75 124 ILE A O 1
ATOM 980 N N . LYS A 1 125 ? 28.294 -1.839 -28.150 1.00 85.31 125 LYS A N 1
ATOM 981 C CA . LYS A 1 125 ? 28.841 -2.082 -26.805 1.00 85.31 125 LYS A CA 1
ATOM 982 C C . LYS A 1 125 ? 29.949 -1.092 -26.455 1.00 85.31 125 LYS A C 1
ATOM 984 O O . LYS A 1 125 ? 29.917 -0.530 -25.375 1.00 85.31 125 LYS A O 1
ATOM 989 N N . THR A 1 126 ? 30.839 -0.797 -27.402 1.00 89.44 126 THR A N 1
ATOM 990 C CA . THR A 1 126 ? 31.940 0.164 -27.201 1.00 89.44 126 THR A CA 1
ATOM 991 C C . THR A 1 126 ? 31.446 1.592 -26.921 1.00 89.44 126 THR A C 1
ATOM 993 O O . THR A 1 126 ? 32.150 2.369 -26.291 1.00 89.44 126 THR A O 1
ATOM 996 N N . ILE A 1 127 ? 30.255 1.962 -27.402 1.00 88.50 127 ILE A N 1
ATOM 997 C CA . ILE A 1 127 ? 29.643 3.283 -27.161 1.00 88.50 127 ILE A CA 1
ATOM 998 C C . ILE A 1 127 ? 28.884 3.328 -25.821 1.00 88.50 127 ILE A C 1
ATOM 1000 O O . ILE A 1 127 ? 28.674 4.411 -25.277 1.00 88.50 127 ILE A O 1
ATOM 1004 N N . LEU A 1 128 ? 28.414 2.174 -25.338 1.00 81.62 128 LEU A N 1
ATOM 1005 C CA . LEU A 1 128 ? 27.611 2.044 -24.118 1.00 81.62 128 LEU A CA 1
ATOM 1006 C C . LEU A 1 128 ? 28.440 1.766 -22.853 1.00 81.62 128 LEU A C 1
ATOM 1008 O O . LEU A 1 128 ? 27.918 2.006 -21.762 1.00 81.62 128 LEU A O 1
ATOM 1012 N N . ASP A 1 129 ? 29.663 1.249 -23.000 1.00 72.25 129 ASP A N 1
ATOM 1013 C CA . ASP A 1 129 ? 30.678 1.158 -21.936 1.00 72.25 129 ASP A CA 1
ATOM 1014 C C . ASP A 1 129 ? 31.201 2.550 -21.526 1.00 72.25 129 ASP A C 1
ATOM 1016 O O . ASP A 1 129 ? 31.394 2.768 -20.305 1.00 72.25 129 ASP A O 1
#

pLDDT: mean 78.44, std 21.54, range [31.91, 98.19]

Mean predicted aligned error: 14.96 Å

Sequence (129 aa):
MCRPHNNADFKNPCYNASNQHQPEDCIMPFAEKLSKLRNERGLTQQDMASLIGVGIAQMRRYEKGKSSPTLEVIKNIARTLGISADELIFDKNERVAAAKILDRKLLEQFELVSQLSAHDKEAIKTILD

Foldseek 3Di:
DDDDDDPDDPPDPPDDPDDPDDPPDDDDDLLCLLVVLCVVVVHDLCRLCVQLVHDSVVSVCSNVVVDDDDPSSLVSSCVVSVHDSCPSHDDPVRCVVVVVVCPVVVVVVVVVLVPDDPVVVVVVVVVVD

Nearest PDB structures (foldseek):
  6jq1-assembly1_A  TM=8.821E-01  e=1.072E-04  Deinococcus geothermalis DSM 11300
  2b5a-assembly1_A  TM=9.218E-01  e=2.229E-04  [Bacillus] caldolyticus
  3jxc-assembly1_L  TM=9.512E-01  e=4.138E-04  Lederbergvirus P22
  3vk0-assembly2_B  TM=8.485E-01  e=7.684E-04  Neisseria meningitidis MC58
  3f51-assembly1_A  TM=7.157E-01  e=6.866E-04  Corynebacterium glutamicum

Solvent-accessible surface area (backbone atoms only — not comparable to full-atom values): 8110 Å² total; per-residue (Å²): 136,84,78,84,82,80,88,74,82,79,82,56,91,89,67,71,99,80,64,100,66,87,80,91,80,76,85,73,53,54,21,56,49,52,48,50,56,37,52,77,67,72,46,49,66,59,56,49,12,61,72,43,72,49,54,53,72,54,44,53,28,33,49,66,62,73,47,81,76,52,73,68,43,46,52,34,46,18,60,74,65,75,49,53,58,63,66,63,69,47,48,78,80,69,41,49,74,62,68,69,68,63,54,61,66,58,53,56,49,52,58,55,52,72,73,49,55,76,69,59,45,50,56,51,49,68,74,72,109

Secondary structure (DSSP, 8-state):
-PPP--------TT--TT--------PPPHHHHHHHHHHHTT--HHHHHHHHT--HHHHHHHHTTSSPPPHHHHHHHHHHTTS-HHHHHS-TTTTHHHHTS--HHHHHHHHHHHTS-HHHHHHHHHHH-

Radius of gyration: 22.38 Å; Cα contacts (8 Å, |Δi|>4): 71; chains: 1; bounding box: 64×43×53 Å